Protein AF-A0AAD9QE99-F1 (afdb_monomer_lite)

Structure (mmCIF, N/CA/C/O backbone):
data_AF-A0AAD9QE99-F1
#
_entry.id   AF-A0AAD9QE99-F1
#
loop_
_atom_site.group_PDB
_atom_site.id
_atom_site.type_symbol
_atom_site.label_atom_id
_atom_site.label_alt_id
_atom_site.label_comp_id
_atom_site.label_asym_id
_atom_site.label_entity_id
_atom_site.label_seq_id
_atom_site.pdbx_PDB_ins_code
_atom_site.Cartn_x
_atom_site.Cartn_y
_atom_site.Cartn_z
_atom_site.occupancy
_atom_site.B_iso_or_equiv
_atom_site.auth_seq_id
_atom_site.auth_comp_id
_atom_site.auth_asym_id
_atom_site.auth_atom_id
_atom_site.pdbx_PDB_model_num
ATOM 1 N N . MET A 1 1 ? -20.309 -3.697 26.882 1.00 53.88 1 MET A N 1
ATOM 2 C CA . MET A 1 1 ? -19.296 -3.144 25.968 1.00 53.88 1 MET A CA 1
ATOM 3 C C . MET A 1 1 ? -18.985 -4.264 25.013 1.00 53.88 1 MET A C 1
ATOM 5 O O . MET A 1 1 ? -18.470 -5.292 25.445 1.00 53.88 1 MET A O 1
ATOM 9 N N . ASP A 1 2 ? -19.493 -4.133 23.798 1.00 68.88 2 ASP A N 1
ATOM 10 C CA . ASP A 1 2 ? -19.659 -5.257 22.890 1.00 68.88 2 ASP A CA 1
ATOM 11 C C . ASP A 1 2 ? -18.307 -5.650 22.284 1.00 68.88 2 ASP A C 1
ATOM 13 O O . ASP A 1 2 ? -17.465 -4.807 21.959 1.00 68.88 2 ASP A O 1
ATOM 17 N N . GLU A 1 3 ? -18.050 -6.954 22.175 1.00 72.75 3 GLU A N 1
ATOM 18 C CA . GLU A 1 3 ? -16.754 -7.465 21.710 1.00 72.75 3 GLU A CA 1
ATOM 19 C C . GLU A 1 3 ? -16.390 -6.963 20.306 1.00 72.75 3 GLU A C 1
ATOM 21 O O . GLU A 1 3 ? -15.213 -6.854 19.972 1.00 72.75 3 GLU A O 1
ATOM 26 N N . GLU A 1 4 ? -17.391 -6.669 19.478 1.00 71.62 4 GLU A N 1
ATOM 27 C CA . GLU A 1 4 ? -17.217 -6.146 18.125 1.00 71.62 4 GLU A CA 1
ATOM 28 C C . GLU A 1 4 ? -16.688 -4.708 18.117 1.00 71.62 4 GLU A C 1
ATOM 30 O O . GLU A 1 4 ? -15.737 -4.415 17.395 1.00 71.62 4 GLU A O 1
ATOM 35 N N . GLU A 1 5 ? -17.217 -3.849 18.988 1.00 74.38 5 GLU A N 1
ATOM 36 C CA . GLU A 1 5 ? -16.738 -2.477 19.190 1.00 74.38 5 GLU A CA 1
ATOM 37 C C . GLU A 1 5 ? -15.274 -2.486 19.658 1.00 74.38 5 GLU A C 1
ATOM 39 O O . GLU A 1 5 ? -14.415 -1.817 19.090 1.00 74.38 5 GLU A O 1
ATOM 44 N N . THR A 1 6 ? -14.938 -3.415 20.559 1.00 79.88 6 THR A N 1
ATOM 45 C CA . THR A 1 6 ? -13.557 -3.604 21.034 1.00 79.88 6 THR A CA 1
ATOM 46 C C . THR A 1 6 ? -12.604 -4.092 19.925 1.00 79.88 6 THR A C 1
ATOM 48 O O . THR A 1 6 ? -11.400 -3.823 19.966 1.00 79.88 6 THR 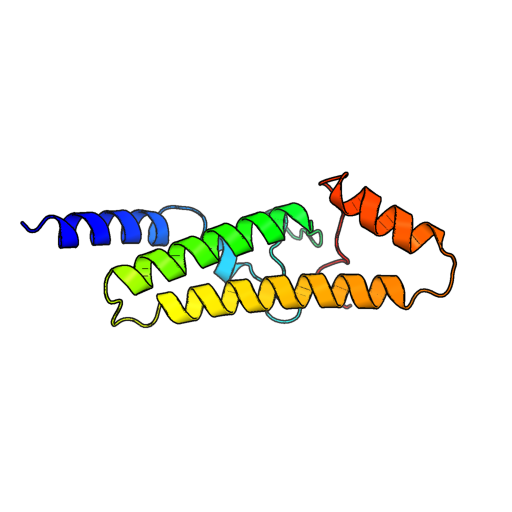A O 1
ATOM 51 N N . ARG A 1 7 ? -13.091 -4.857 18.933 1.00 80.44 7 ARG A N 1
ATOM 52 C CA . ARG A 1 7 ? -12.284 -5.296 17.775 1.00 80.44 7 ARG A CA 1
ATOM 53 C C . ARG A 1 7 ? -12.099 -4.167 16.760 1.00 80.44 7 ARG A C 1
ATOM 55 O O . ARG A 1 7 ? -11.007 -4.066 16.199 1.00 80.44 7 ARG A O 1
ATOM 62 N N . LYS A 1 8 ? -13.122 -3.333 16.552 1.00 78.69 8 LYS A N 1
ATOM 63 C CA . LYS A 1 8 ? -13.049 -2.124 15.718 1.00 78.69 8 LYS A CA 1
ATOM 64 C C . LYS A 1 8 ? -12.030 -1.135 16.277 1.00 78.69 8 LYS A C 1
ATOM 66 O O . LYS A 1 8 ? -11.142 -0.731 15.538 1.00 78.69 8 LYS A O 1
ATOM 71 N N . ASP A 1 9 ? -12.045 -0.885 17.584 1.00 81.06 9 ASP A N 1
ATOM 72 C CA . ASP A 1 9 ? -11.065 -0.010 18.242 1.00 81.06 9 ASP A CA 1
ATOM 73 C C . ASP A 1 9 ? -9.626 -0.504 18.063 1.00 81.06 9 ASP A C 1
ATOM 75 O O . ASP A 1 9 ? -8.715 0.270 17.775 1.00 81.06 9 ASP A O 1
ATOM 79 N N . LYS A 1 10 ? -9.400 -1.820 18.171 1.00 81.00 10 LYS A N 1
ATOM 80 C CA . LYS A 1 10 ? -8.080 -2.414 17.899 1.00 81.00 10 LYS A CA 1
ATOM 81 C C . LYS A 1 10 ? -7.654 -2.207 16.448 1.00 81.00 10 LYS A C 1
ATOM 83 O O . LYS A 1 10 ? -6.479 -1.951 16.199 1.00 81.00 10 LYS A O 1
ATOM 88 N N . LEU A 1 11 ? -8.584 -2.329 15.502 1.00 79.19 11 LEU A N 1
ATOM 89 C CA . LEU A 1 11 ? -8.315 -2.113 14.082 1.00 79.19 11 LEU A CA 1
ATOM 90 C C . LEU A 1 11 ? -7.987 -0.645 13.797 1.00 79.19 11 LEU A C 1
ATOM 92 O O . LEU A 1 11 ? -7.013 -0.369 13.099 1.00 79.19 11 LEU A O 1
ATOM 96 N N . ASP A 1 12 ? -8.722 0.273 14.419 1.00 79.31 12 ASP A N 1
ATOM 97 C CA . ASP A 1 12 ? -8.470 1.709 14.338 1.00 79.31 12 ASP A CA 1
ATOM 98 C C . ASP A 1 12 ? -7.138 2.092 14.983 1.00 79.31 12 ASP A C 1
ATOM 100 O O . ASP A 1 12 ? -6.434 2.939 14.446 1.00 79.31 12 ASP A O 1
ATOM 104 N N . ILE A 1 13 ? -6.695 1.404 16.038 1.00 77.38 13 ILE A N 1
ATOM 105 C CA . ILE A 1 13 ? -5.322 1.545 16.542 1.00 77.38 13 ILE A CA 1
ATOM 106 C C . ILE A 1 13 ? -4.309 1.088 15.480 1.00 77.38 13 ILE A C 1
ATOM 108 O O . ILE A 1 13 ? -3.326 1.784 15.239 1.00 77.38 13 ILE A O 1
ATOM 112 N N . PHE A 1 14 ? -4.520 -0.034 14.785 1.00 73.62 14 PHE A N 1
ATOM 113 C CA . PHE A 1 14 ? -3.604 -0.451 13.708 1.00 73.62 14 PHE A CA 1
ATOM 114 C C . PHE A 1 14 ? -3.592 0.519 12.517 1.00 73.62 14 PHE A C 1
ATOM 116 O O . PHE A 1 14 ? -2.545 0.712 11.892 1.00 73.62 14 PHE A O 1
ATOM 123 N N . TYR A 1 15 ? -4.731 1.144 12.230 1.00 71.94 15 TYR A N 1
ATOM 124 C CA . TYR A 1 15 ? -4.887 2.148 11.184 1.00 71.94 15 TYR A CA 1
ATOM 125 C C . TYR A 1 15 ? -4.237 3.490 11.566 1.00 71.94 15 TYR A C 1
ATOM 127 O O . TYR A 1 15 ? -3.430 4.010 10.798 1.00 71.94 15 TYR A O 1
ATOM 135 N N . CYS A 1 16 ? -4.496 4.000 12.775 1.00 66.50 16 CYS A N 1
ATOM 136 C CA . CYS A 1 16 ? -4.035 5.304 13.268 1.00 66.50 16 CYS A CA 1
ATOM 137 C C . CYS A 1 16 ? -2.602 5.300 13.830 1.00 66.50 16 CYS A C 1
ATOM 139 O O . CYS A 1 16 ? -1.891 6.294 13.700 1.00 66.50 16 CYS A O 1
ATOM 141 N N . GLN A 1 17 ? -2.151 4.219 14.476 1.00 54.28 17 GLN A N 1
ATOM 142 C CA . GLN A 1 17 ? -0.943 4.248 15.316 1.00 54.28 17 GLN A CA 1
ATOM 143 C C . GLN A 1 17 ? 0.356 3.890 14.581 1.00 54.28 17 GLN A C 1
ATOM 145 O O . GLN A 1 17 ? 1.441 4.219 15.055 1.00 54.28 17 GLN A O 1
ATOM 150 N N . GLY A 1 18 ? 0.291 3.175 13.459 1.00 50.72 18 GLY A N 1
ATOM 151 C CA . GLY A 1 18 ? 1.460 2.433 12.986 1.00 50.72 18 GLY A CA 1
ATOM 152 C C . GLY A 1 18 ? 2.120 2.993 11.740 1.00 50.72 18 GLY A C 1
ATOM 153 O O . GLY A 1 18 ? 2.915 3.929 11.771 1.00 50.72 18 GLY A O 1
ATOM 154 N N . ASN A 1 19 ? 1.833 2.327 10.629 1.00 53.56 19 ASN A N 1
ATOM 155 C CA . ASN A 1 19 ? 2.651 2.402 9.427 1.00 53.56 19 ASN A CA 1
ATOM 156 C C . ASN A 1 19 ? 1.806 2.476 8.150 1.00 53.56 19 ASN A C 1
ATOM 158 O O . ASN A 1 19 ? 2.301 2.936 7.135 1.00 53.56 19 ASN A O 1
ATOM 162 N N . LEU A 1 20 ? 0.533 2.073 8.184 1.00 59.09 20 LEU A N 1
ATOM 163 C CA . LEU A 1 20 ? -0.294 1.907 6.985 1.00 59.09 20 LEU A CA 1
ATOM 164 C C . LEU A 1 20 ? -0.881 3.217 6.443 1.00 59.09 20 LEU A C 1
ATOM 166 O O . LEU A 1 20 ? -0.847 3.422 5.234 1.00 59.09 20 LEU A O 1
ATOM 170 N N . LEU A 1 21 ? -1.326 4.129 7.313 1.00 58.56 21 LEU A N 1
ATOM 171 C CA . LEU A 1 21 ? -1.768 5.464 6.888 1.00 58.56 21 LEU A CA 1
ATOM 172 C C . LEU A 1 21 ? -0.608 6.265 6.281 1.00 58.56 21 LEU A C 1
ATOM 174 O O . LEU A 1 21 ? -0.722 6.803 5.187 1.00 58.56 21 LEU A O 1
ATOM 178 N N . LYS A 1 22 ? 0.555 6.226 6.944 1.00 58.12 22 LYS A N 1
ATOM 179 C CA . LYS A 1 22 ? 1.800 6.839 6.458 1.00 58.12 22 LYS A CA 1
ATOM 180 C C . LYS A 1 22 ? 2.247 6.231 5.128 1.00 58.12 22 LYS A C 1
ATOM 182 O O . LYS A 1 22 ? 2.658 6.952 4.233 1.00 58.12 22 LYS A O 1
ATOM 187 N N . VAL A 1 23 ? 2.137 4.911 4.967 1.00 63.44 23 VAL A N 1
ATOM 188 C CA . VAL A 1 23 ? 2.427 4.225 3.697 1.00 63.44 23 VAL A CA 1
ATOM 189 C C . VAL A 1 23 ? 1.565 4.788 2.561 1.00 63.44 23 VAL A C 1
ATOM 191 O O . VAL A 1 23 ? 2.097 5.034 1.485 1.00 63.44 23 VAL A O 1
ATOM 194 N N . ILE A 1 24 ? 0.281 5.077 2.793 1.00 66.00 24 ILE A N 1
ATOM 195 C CA . ILE A 1 24 ? -0.596 5.693 1.781 1.00 66.00 24 ILE A CA 1
ATOM 196 C C . ILE A 1 24 ? -0.239 7.167 1.546 1.00 66.00 24 ILE A C 1
ATOM 198 O O . ILE A 1 24 ? -0.181 7.587 0.394 1.00 66.00 24 ILE A O 1
ATOM 202 N N . GLU A 1 25 ? 0.051 7.942 2.596 1.00 70.06 25 GLU A N 1
ATOM 203 C CA . GLU A 1 25 ? 0.470 9.350 2.469 1.00 70.06 25 GLU A CA 1
ATOM 204 C C . GLU A 1 25 ? 1.762 9.513 1.657 1.00 70.06 25 GLU A C 1
ATOM 206 O O . GLU A 1 25 ? 1.894 10.456 0.879 1.00 70.06 25 GLU A O 1
ATOM 211 N N . TYR A 1 26 ? 2.705 8.581 1.807 1.00 70.56 26 TYR A N 1
ATOM 212 C CA . TYR A 1 26 ? 3.959 8.569 1.053 1.00 70.56 26 TYR A CA 1
ATOM 213 C C . TYR A 1 26 ? 3.859 7.822 -0.286 1.00 70.56 26 TYR A C 1
ATOM 215 O O . TYR A 1 26 ? 4.854 7.747 -1.010 1.00 70.56 26 TYR A O 1
ATOM 223 N N . GLN A 1 27 ? 2.693 7.266 -0.644 1.00 75.81 27 GLN A N 1
ATOM 224 C CA . GLN A 1 27 ? 2.502 6.606 -1.934 1.00 75.81 27 GLN A CA 1
ATOM 225 C C . GLN A 1 27 ? 2.617 7.630 -3.066 1.00 75.81 27 GLN A C 1
ATOM 227 O O . GLN A 1 27 ? 1.926 8.648 -3.080 1.00 75.81 27 GLN A O 1
ATOM 232 N N . SER A 1 28 ? 3.455 7.343 -4.063 1.00 73.62 28 SER A N 1
ATOM 233 C CA . SER A 1 28 ? 3.569 8.214 -5.233 1.00 73.62 28 SER A CA 1
ATOM 234 C C . SER A 1 28 ? 2.238 8.282 -5.988 1.00 73.62 28 SER A C 1
ATOM 236 O O . SER A 1 28 ? 1.712 7.259 -6.428 1.00 73.62 28 SER A O 1
ATOM 238 N N . GLY A 1 29 ? 1.702 9.491 -6.178 1.00 67.81 29 GLY A N 1
ATOM 239 C CA . GLY A 1 29 ? 0.435 9.701 -6.884 1.00 67.81 29 GLY A CA 1
ATOM 240 C C . GLY A 1 29 ? 0.484 9.353 -8.376 1.00 67.81 29 GLY A C 1
ATOM 241 O O . GLY A 1 29 ? -0.554 9.046 -8.959 1.00 67.81 29 GLY A O 1
ATOM 242 N N . SER A 1 30 ? 1.671 9.371 -8.990 1.00 69.81 30 SER A N 1
ATOM 243 C CA . SER A 1 30 ? 1.868 9.089 -10.417 1.00 69.81 30 SER A CA 1
ATOM 244 C C . SER A 1 30 ? 2.124 7.607 -10.704 1.00 69.81 30 SER A C 1
ATOM 246 O O . SER A 1 30 ? 1.536 7.060 -11.633 1.00 69.81 30 SER A O 1
ATOM 248 N N . ILE A 1 31 ? 2.970 6.944 -9.906 1.00 72.88 31 ILE A N 1
ATOM 249 C CA . ILE A 1 31 ? 3.398 5.552 -10.160 1.00 72.88 31 ILE A CA 1
ATOM 250 C C . ILE A 1 31 ? 2.699 4.563 -9.208 1.00 72.88 31 ILE A C 1
ATOM 252 O O . ILE A 1 31 ? 2.587 3.380 -9.511 1.00 72.88 31 ILE A O 1
ATOM 256 N N . GLY A 1 32 ? 2.186 5.020 -8.063 1.00 78.31 32 GLY A N 1
ATOM 257 C CA . GLY A 1 32 ? 1.525 4.169 -7.066 1.00 78.31 32 GLY A CA 1
ATOM 258 C C . GLY A 1 32 ? 2.484 3.367 -6.182 1.00 78.31 32 GLY A C 1
ATOM 259 O O . GLY A 1 32 ? 2.034 2.526 -5.411 1.00 78.31 32 GLY A O 1
ATOM 260 N N . LEU A 1 33 ? 3.794 3.599 -6.273 1.00 82.81 33 LEU A N 1
ATOM 261 C CA . LEU A 1 33 ? 4.801 2.889 -5.482 1.00 82.81 33 LEU A CA 1
ATOM 262 C C . LEU A 1 33 ? 5.073 3.581 -4.142 1.00 82.81 33 LEU A C 1
ATOM 264 O O . LEU A 1 33 ? 4.949 4.800 -4.014 1.00 82.81 33 LEU A O 1
ATOM 268 N N . PHE A 1 34 ? 5.487 2.784 -3.166 1.00 80.88 34 PHE A N 1
ATOM 269 C CA . PHE A 1 34 ? 5.912 3.200 -1.840 1.00 80.88 34 PHE A CA 1
ATOM 270 C C . PHE A 1 34 ? 7.435 3.407 -1.806 1.00 80.88 34 PHE A C 1
ATOM 272 O O . PHE A 1 34 ? 8.179 2.589 -2.364 1.00 80.88 34 PHE A O 1
ATOM 279 N N . PRO A 1 35 ? 7.929 4.484 -1.177 1.00 75.25 35 PRO A N 1
ATOM 280 C CA . PRO A 1 35 ? 9.359 4.714 -1.021 1.00 75.25 35 PRO A CA 1
ATOM 281 C C . PRO A 1 35 ? 9.960 3.744 -0.001 1.00 75.25 35 PRO A C 1
ATOM 283 O O . PRO A 1 35 ? 9.304 3.347 0.961 1.00 75.25 35 PRO A O 1
ATOM 286 N N . LEU A 1 36 ? 11.236 3.399 -0.182 1.00 71.31 36 LEU A N 1
ATOM 287 C CA . LEU A 1 36 ? 11.962 2.519 0.741 1.00 71.31 36 LEU A CA 1
ATOM 288 C C . LEU A 1 36 ? 12.154 3.144 2.137 1.00 71.31 36 LEU A C 1
ATOM 290 O O . LEU A 1 36 ? 12.228 2.438 3.138 1.00 71.31 36 LEU A O 1
ATOM 294 N N . HIS A 1 37 ? 12.235 4.474 2.210 1.00 69.56 37 HIS A N 1
ATOM 295 C CA . HIS A 1 37 ? 12.422 5.212 3.456 1.00 69.56 37 HIS A CA 1
ATOM 296 C C . HIS A 1 37 ? 11.442 6.384 3.523 1.00 69.56 37 HIS A C 1
ATOM 298 O O . HIS A 1 37 ? 11.306 7.135 2.561 1.00 69.56 37 HIS A O 1
ATOM 304 N N . THR A 1 38 ? 10.816 6.580 4.683 1.00 64.69 38 THR A N 1
ATOM 305 C CA . THR A 1 38 ? 9.868 7.681 4.942 1.00 64.69 38 THR A CA 1
ATOM 306 C C . THR A 1 38 ? 10.550 9.006 5.303 1.00 64.69 38 THR A C 1
ATOM 308 O O . THR A 1 38 ? 9.884 10.031 5.402 1.00 64.69 38 THR A O 1
ATOM 311 N N . SER A 1 39 ? 11.872 8.997 5.505 1.00 58.69 39 SER A N 1
ATOM 312 C CA . SER A 1 39 ? 12.669 10.170 5.875 1.00 58.69 39 SER A CA 1
ATOM 313 C C . SER A 1 39 ? 13.825 10.346 4.888 1.00 58.69 39 SER A C 1
ATOM 315 O O . SER A 1 39 ? 14.784 9.578 4.918 1.00 58.69 39 SER A O 1
ATOM 317 N N . GLY A 1 40 ? 13.732 11.357 4.020 1.00 56.00 40 GLY A N 1
ATOM 318 C CA . GLY A 1 40 ? 14.767 11.723 3.041 1.00 56.00 40 GLY A CA 1
ATOM 319 C C . GLY A 1 40 ? 14.252 11.813 1.599 1.00 56.00 40 GLY A C 1
ATOM 320 O O . GLY A 1 40 ? 13.197 11.276 1.273 1.00 56.00 40 GLY A O 1
ATOM 321 N N . LYS A 1 41 ? 15.008 12.492 0.721 1.00 55.34 41 LYS A N 1
ATOM 322 C CA . LYS A 1 41 ? 14.808 12.463 -0.743 1.00 55.34 41 LYS A CA 1
ATOM 323 C C . LYS A 1 41 ? 15.277 11.109 -1.289 1.00 55.34 41 LYS A C 1
ATOM 325 O O . LYS A 1 41 ? 16.298 11.026 -1.962 1.00 55.34 41 LYS A O 1
ATOM 330 N N . ASN A 1 42 ? 14.577 10.037 -0.942 1.00 56.62 42 ASN A N 1
ATOM 331 C CA . ASN A 1 42 ? 14.942 8.709 -1.410 1.00 56.62 42 ASN A CA 1
ATOM 332 C C . ASN A 1 42 ? 14.073 8.362 -2.618 1.00 56.62 42 ASN A C 1
ATOM 334 O O . ASN A 1 42 ? 12.880 8.108 -2.498 1.00 56.62 42 ASN A O 1
ATOM 338 N N . GLU A 1 43 ? 14.702 8.373 -3.791 1.00 62.41 43 GLU A N 1
ATOM 339 C CA . GLU A 1 43 ? 14.082 8.058 -5.085 1.00 62.41 43 GLU A CA 1
ATOM 340 C C . GLU A 1 43 ? 13.931 6.545 -5.303 1.00 62.41 43 GLU A C 1
ATOM 342 O O . GLU A 1 43 ? 13.441 6.113 -6.342 1.00 62.41 43 GLU A O 1
ATOM 347 N N . GLU A 1 44 ? 14.365 5.724 -4.344 1.00 70.25 44 GLU A N 1
ATOM 348 C CA . GLU A 1 44 ? 14.425 4.273 -4.479 1.00 70.25 44 GLU A CA 1
ATOM 349 C C . GLU A 1 44 ? 13.190 3.582 -3.902 1.00 70.25 44 GLU A C 1
ATOM 351 O O . GLU A 1 44 ? 12.710 3.890 -2.807 1.00 70.25 44 GLU A O 1
ATOM 356 N N . SER A 1 45 ? 12.712 2.586 -4.639 1.00 75.12 45 SER A N 1
ATOM 357 C CA . SER A 1 45 ? 11.586 1.743 -4.264 1.00 75.12 45 SER A CA 1
ATOM 358 C C . SER A 1 45 ? 11.927 0.290 -4.596 1.00 75.12 45 SER A C 1
ATOM 360 O O . SER A 1 45 ? 12.618 0.037 -5.581 1.00 75.12 45 SER A O 1
ATOM 362 N N . HIS A 1 46 ? 11.483 -0.677 -3.792 1.00 80.38 46 HIS A N 1
ATOM 363 C CA . HIS A 1 46 ? 11.742 -2.099 -4.038 1.00 80.38 46 HIS A CA 1
ATOM 364 C C . HIS A 1 46 ? 10.454 -2.872 -4.277 1.00 80.38 46 HIS A C 1
ATOM 366 O O . HIS A 1 46 ? 9.476 -2.690 -3.555 1.00 80.38 46 HIS A O 1
ATOM 372 N N . VAL A 1 47 ? 10.461 -3.786 -5.255 1.00 80.88 47 VAL A N 1
ATOM 373 C CA . VAL A 1 47 ? 9.274 -4.597 -5.592 1.00 80.88 47 VAL A CA 1
ATOM 374 C C . VAL A 1 47 ? 8.743 -5.328 -4.365 1.00 80.88 47 VAL A C 1
ATOM 376 O O . VAL A 1 47 ? 7.554 -5.254 -4.074 1.00 80.88 47 VAL A O 1
ATOM 379 N N . ARG A 1 48 ? 9.622 -5.999 -3.616 1.00 82.88 48 ARG A N 1
ATOM 380 C CA . ARG A 1 48 ? 9.232 -6.793 -2.448 1.00 82.88 48 ARG A CA 1
ATOM 381 C C . ARG A 1 48 ? 8.529 -5.956 -1.387 1.00 82.88 48 ARG A C 1
ATOM 383 O O . ARG A 1 48 ? 7.485 -6.363 -0.888 1.00 82.88 48 ARG A O 1
ATOM 390 N N . ASP A 1 49 ? 9.092 -4.800 -1.060 1.00 82.06 49 ASP A N 1
ATOM 391 C CA . ASP A 1 49 ? 8.560 -3.953 0.006 1.00 82.06 49 ASP A CA 1
ATOM 392 C C . ASP A 1 49 ? 7.186 -3.409 -0.404 1.00 82.06 49 ASP A C 1
ATOM 394 O O . ASP A 1 49 ? 6.243 -3.440 0.381 1.00 82.06 49 ASP A O 1
ATOM 398 N N . ASN A 1 50 ? 7.021 -3.066 -1.684 1.00 85.62 50 ASN A N 1
ATOM 399 C CA . ASN A 1 50 ? 5.728 -2.699 -2.251 1.00 85.62 50 ASN A CA 1
ATOM 400 C C . ASN A 1 50 ? 4.704 -3.837 -2.221 1.00 85.62 50 ASN A C 1
ATOM 402 O O . ASN A 1 50 ? 3.548 -3.599 -1.883 1.00 85.62 50 ASN A O 1
ATOM 406 N N . VAL A 1 51 ? 5.111 -5.069 -2.541 1.00 87.19 51 VAL A N 1
ATOM 407 C CA . VAL A 1 51 ? 4.231 -6.245 -2.475 1.00 87.19 51 VAL A CA 1
ATOM 408 C C . VAL A 1 51 ? 3.797 -6.509 -1.031 1.00 87.19 51 VAL A C 1
ATOM 410 O O . VAL A 1 51 ? 2.609 -6.723 -0.786 1.00 87.19 51 VAL A O 1
ATOM 413 N N . TYR A 1 52 ? 4.710 -6.428 -0.058 1.00 86.12 52 TYR A N 1
ATOM 414 C CA . TYR A 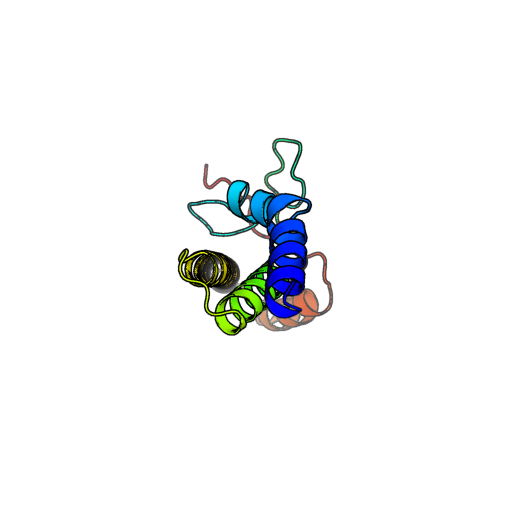1 52 ? 4.361 -6.566 1.359 1.00 86.12 52 TYR A CA 1
ATOM 415 C C . TYR A 1 52 ? 3.428 -5.453 1.841 1.00 86.12 52 TYR A C 1
ATOM 417 O O . TYR A 1 52 ? 2.428 -5.746 2.500 1.00 86.12 52 TYR A O 1
ATOM 425 N N . CYS A 1 53 ? 3.688 -4.201 1.458 1.00 84.06 53 CYS A N 1
ATOM 426 C CA . CYS A 1 53 ? 2.798 -3.081 1.750 1.00 84.06 53 CYS A CA 1
ATOM 427 C C . CYS A 1 53 ? 1.412 -3.286 1.122 1.00 84.06 53 CYS A C 1
ATOM 429 O O . CYS A 1 53 ? 0.410 -3.176 1.824 1.00 84.06 53 CYS A O 1
ATOM 431 N N . ALA A 1 54 ? 1.330 -3.656 -0.159 1.00 87.75 54 ALA A N 1
ATOM 432 C CA . ALA A 1 54 ? 0.062 -3.890 -0.848 1.00 87.75 54 ALA A CA 1
ATOM 433 C C . ALA A 1 54 ? -0.748 -5.028 -0.204 1.00 87.75 54 ALA A C 1
ATOM 435 O O . ALA A 1 54 ? -1.959 -4.890 -0.023 1.00 87.75 54 ALA A O 1
ATOM 436 N N . MET A 1 55 ? -0.095 -6.126 0.195 1.00 87.88 55 MET A N 1
ATOM 437 C CA . MET A 1 55 ? -0.756 -7.230 0.901 1.00 87.88 55 MET A CA 1
ATOM 438 C C . MET A 1 55 ? -1.272 -6.807 2.279 1.00 87.88 55 MET A C 1
ATOM 440 O O . MET A 1 55 ? -2.411 -7.126 2.622 1.00 87.88 55 MET A O 1
ATOM 444 N N . ALA A 1 56 ? -0.477 -6.060 3.050 1.00 86.12 56 ALA A N 1
ATOM 445 C CA . ALA A 1 56 ? -0.885 -5.559 4.360 1.00 86.12 56 ALA A CA 1
ATOM 446 C C . ALA A 1 56 ? -2.082 -4.595 4.256 1.00 86.12 56 ALA A C 1
ATOM 448 O O . ALA A 1 56 ? -3.065 -4.747 4.983 1.00 86.12 56 ALA A O 1
ATOM 449 N N . VAL A 1 57 ? -2.037 -3.656 3.302 1.00 86.44 57 VAL A N 1
ATOM 450 C CA . VAL A 1 57 ? -3.130 -2.711 3.013 1.00 86.44 57 VAL A CA 1
ATOM 451 C C . VAL A 1 57 ? -4.404 -3.462 2.609 1.00 86.44 57 VAL A C 1
ATOM 453 O O . VAL A 1 57 ? -5.495 -3.161 3.096 1.00 86.44 57 VAL A O 1
ATOM 456 N N . TRP A 1 58 ? -4.282 -4.468 1.739 1.00 88.56 58 TRP A N 1
ATOM 457 C CA . TRP A 1 58 ? -5.421 -5.258 1.273 1.00 88.56 58 TRP A CA 1
ATOM 458 C C . TRP A 1 58 ? -6.068 -6.074 2.395 1.00 88.56 58 TRP A C 1
ATOM 460 O O . TRP A 1 58 ? -7.295 -6.086 2.521 1.00 88.56 58 TRP A O 1
ATOM 470 N N . ALA A 1 59 ? -5.256 -6.733 3.227 1.00 88.44 59 ALA A N 1
ATOM 471 C CA . ALA A 1 59 ? -5.735 -7.491 4.378 1.00 88.44 59 ALA A CA 1
ATOM 472 C C . ALA A 1 59 ? -6.493 -6.588 5.362 1.00 88.44 59 ALA A C 1
ATOM 474 O O . ALA A 1 59 ? -7.575 -6.954 5.824 1.00 88.44 59 ALA A O 1
ATOM 475 N N . LEU A 1 60 ? -5.986 -5.375 5.606 1.00 84.25 60 LEU A N 1
ATOM 476 C CA . LEU A 1 60 ? -6.657 -4.385 6.445 1.00 84.25 60 LEU A CA 1
ATOM 477 C C . LEU A 1 60 ? -7.995 -3.932 5.837 1.00 84.25 60 LEU A C 1
ATOM 479 O O . LEU A 1 60 ? -9.015 -3.928 6.522 1.00 84.25 60 LEU A O 1
ATOM 483 N N . GLY A 1 61 ? -8.037 -3.646 4.532 1.00 85.12 61 GLY A N 1
ATOM 484 C CA . GLY A 1 61 ? -9.284 -3.303 3.836 1.00 85.12 61 GLY A CA 1
ATOM 485 C C . GLY A 1 61 ? -10.307 -4.450 3.799 1.00 85.12 61 GLY A C 1
ATOM 486 O O . GLY A 1 61 ? -11.514 -4.215 3.674 1.00 85.12 61 GLY A O 1
ATOM 487 N N . LEU A 1 62 ? -9.859 -5.705 3.895 1.00 87.25 62 LEU A N 1
ATOM 488 C CA . LEU A 1 62 ? -10.740 -6.862 4.050 1.00 87.25 62 LEU A CA 1
ATOM 489 C C . LEU A 1 62 ? -11.294 -6.962 5.478 1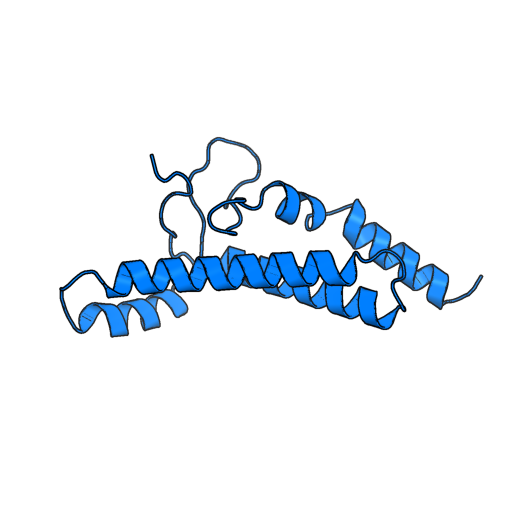.00 87.25 62 LEU A C 1
ATOM 491 O O . LEU A 1 62 ? -12.486 -7.225 5.627 1.00 87.25 62 LEU A O 1
ATOM 495 N N . ALA A 1 63 ? -10.464 -6.700 6.491 1.00 85.69 63 ALA A N 1
ATOM 496 C CA . ALA A 1 63 ? -10.875 -6.661 7.893 1.00 85.69 63 ALA A CA 1
ATOM 497 C C . ALA A 1 63 ? -11.912 -5.555 8.153 1.00 85.69 63 ALA A C 1
ATOM 499 O O . ALA A 1 63 ? -12.952 -5.834 8.742 1.00 85.69 63 ALA A O 1
ATOM 500 N N . TYR A 1 64 ? -11.700 -4.346 7.618 1.00 83.12 64 TYR A N 1
ATOM 501 C CA . TYR A 1 64 ? -12.688 -3.261 7.697 1.00 83.12 64 TYR A CA 1
ATOM 502 C C . TYR A 1 64 ? -13.998 -3.614 6.989 1.00 83.12 64 TYR A C 1
ATOM 504 O O . TYR A 1 64 ? -15.074 -3.387 7.530 1.00 83.12 64 TYR A O 1
ATOM 512 N N . ARG A 1 65 ? -13.938 -4.266 5.818 1.00 83.69 65 ARG A N 1
ATOM 513 C CA . ARG A 1 65 ? -15.160 -4.734 5.142 1.00 83.69 65 ARG A CA 1
ATOM 514 C C . ARG A 1 65 ? -15.929 -5.766 5.970 1.00 83.69 65 ARG A C 1
ATOM 516 O O . ARG A 1 65 ? -17.148 -5.796 5.902 1.00 83.69 65 ARG A O 1
ATOM 523 N N . HIS A 1 66 ? -15.235 -6.637 6.699 1.00 83.25 66 HIS A N 1
ATOM 524 C CA . HIS A 1 66 ? -15.888 -7.636 7.547 1.00 83.25 66 HIS A CA 1
ATOM 525 C C . HIS A 1 66 ? -16.606 -7.007 8.750 1.00 83.25 66 HIS A C 1
ATOM 527 O O . HIS A 1 66 ? -17.596 -7.552 9.215 1.00 83.25 66 HIS A O 1
ATOM 533 N N . MET A 1 67 ? -16.124 -5.852 9.208 1.00 80.25 67 MET A N 1
ATOM 534 C CA . MET A 1 67 ? -16.672 -5.071 10.321 1.00 80.25 67 MET A CA 1
ATOM 535 C C . MET A 1 67 ? -17.823 -4.130 9.899 1.00 80.25 67 MET A C 1
ATOM 537 O O . MET A 1 67 ? -18.233 -3.288 10.695 1.00 80.25 67 MET A O 1
ATOM 541 N N . ASP A 1 68 ? -18.316 -4.248 8.662 1.00 74.06 68 ASP A N 1
ATOM 542 C CA . ASP A 1 68 ? -19.338 -3.378 8.059 1.00 74.06 68 ASP A CA 1
ATOM 543 C C . ASP A 1 68 ? -18.964 -1.883 8.134 1.00 74.06 68 ASP A C 1
ATOM 545 O O . ASP A 1 68 ? -19.639 -1.051 8.737 1.00 74.06 68 ASP A O 1
ATOM 549 N N . ASP A 1 69 ? -17.795 -1.564 7.569 1.00 68.75 69 ASP A N 1
ATOM 550 C CA . ASP A 1 69 ? -17.252 -0.207 7.506 1.00 68.75 69 ASP A CA 1
ATOM 551 C C . ASP A 1 69 ? -18.156 0.745 6.702 1.00 68.75 69 ASP A C 1
ATOM 553 O O . ASP A 1 69 ? -18.221 0.682 5.471 1.00 68.75 69 ASP A O 1
ATOM 557 N N . SER A 1 70 ? -18.821 1.661 7.407 1.00 68.88 70 SER A N 1
ATOM 558 C CA . SER A 1 70 ? -19.641 2.731 6.832 1.00 68.88 70 SER A CA 1
ATOM 559 C C . SER A 1 70 ? -18.827 3.934 6.342 1.00 68.88 70 SER A C 1
ATOM 561 O O . SER A 1 70 ? -19.376 4.789 5.651 1.00 68.88 70 SER A O 1
ATOM 563 N N . ASP A 1 71 ? -17.540 4.018 6.693 1.00 71.31 71 ASP A N 1
ATOM 564 C CA . ASP A 1 71 ? -16.703 5.212 6.505 1.00 71.31 71 ASP A CA 1
ATOM 565 C C . ASP A 1 71 ? -15.901 5.177 5.187 1.00 71.31 71 ASP A C 1
ATOM 567 O O . ASP A 1 71 ? -15.145 6.089 4.871 1.00 71.31 71 ASP A O 1
ATOM 571 N N . GLY A 1 72 ? -16.047 4.114 4.385 1.00 79.56 72 GLY A N 1
ATOM 572 C CA . GLY A 1 72 ? -15.410 3.990 3.067 1.00 79.56 72 GLY A CA 1
ATOM 573 C C . GLY A 1 72 ? -13.905 3.684 3.094 1.00 79.56 72 GLY A C 1
ATOM 574 O O . GLY A 1 72 ? -13.312 3.442 2.036 1.00 79.56 72 GLY A O 1
ATOM 575 N N . ARG A 1 73 ? -13.292 3.585 4.278 1.00 78.31 73 ARG A N 1
ATOM 576 C CA . ARG A 1 73 ? -11.861 3.286 4.481 1.00 78.31 73 ARG A CA 1
ATOM 577 C C . ARG A 1 73 ? -11.458 1.974 3.817 1.00 78.31 73 ARG A C 1
ATOM 579 O O . ARG A 1 73 ? -10.407 1.868 3.183 1.00 78.31 73 ARG A O 1
ATOM 586 N N . ALA A 1 74 ? -12.325 0.965 3.881 1.00 83.25 74 ALA A N 1
ATOM 587 C CA . ALA A 1 74 ? -12.120 -0.323 3.232 1.00 83.25 74 ALA A CA 1
ATOM 588 C C . ALA A 1 74 ? -11.940 -0.209 1.709 1.00 83.25 74 ALA A C 1
ATOM 590 O O . ALA A 1 74 ? -11.241 -1.033 1.110 1.00 83.25 74 ALA A O 1
ATOM 591 N N . TYR A 1 75 ? -12.600 0.758 1.067 1.00 85.06 75 TYR A N 1
ATOM 592 C CA . TYR A 1 75 ? -12.473 1.000 -0.368 1.00 85.06 75 TYR A CA 1
ATOM 593 C C . TYR A 1 75 ? -11.168 1.731 -0.690 1.00 85.06 75 TYR A C 1
ATOM 595 O O . TYR A 1 75 ? -10.438 1.293 -1.581 1.00 85.06 75 TYR A O 1
ATOM 603 N N . GLU A 1 76 ? -10.839 2.779 0.065 1.00 83.88 76 GLU A N 1
ATOM 604 C CA . GLU A 1 76 ? -9.601 3.549 -0.103 1.00 83.88 76 GLU A CA 1
ATOM 605 C C . GLU A 1 76 ? -8.359 2.663 0.025 1.00 83.88 76 GLU A C 1
ATOM 607 O O . GLU A 1 76 ? -7.501 2.659 -0.863 1.00 83.88 76 GLU A O 1
ATOM 612 N N . LEU A 1 77 ? -8.321 1.819 1.062 1.00 85.19 77 LEU A N 1
ATOM 613 C CA . LEU A 1 77 ? -7.255 0.842 1.284 1.00 85.19 77 LEU A CA 1
ATOM 614 C C . LEU A 1 77 ? -7.101 -0.098 0.081 1.00 85.19 77 LEU A C 1
ATOM 616 O O . LEU A 1 77 ? -6.017 -0.250 -0.483 1.00 85.19 77 LEU A O 1
ATOM 620 N N . LYS A 1 78 ? -8.199 -0.696 -0.390 1.00 86.56 78 LYS A N 1
ATOM 621 C CA . LYS A 1 78 ? -8.147 -1.604 -1.549 1.00 86.56 78 LYS A CA 1
ATOM 622 C C . LYS A 1 78 ? -7.655 -0.900 -2.808 1.00 86.56 78 LYS A C 1
ATOM 624 O O . LYS A 1 78 ? -6.858 -1.477 -3.545 1.0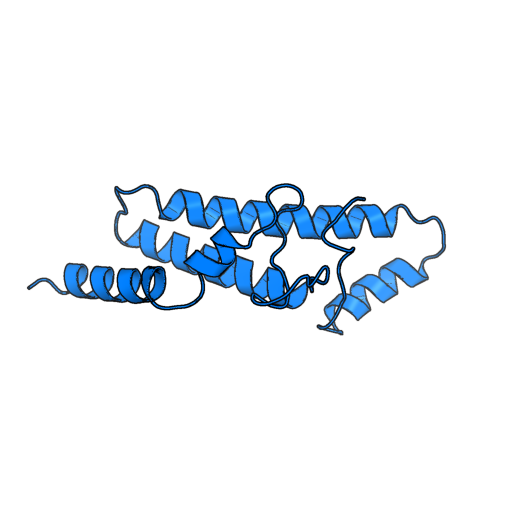0 86.56 78 LYS A O 1
ATOM 629 N N . GLN A 1 79 ? -8.091 0.333 -3.052 1.00 87.38 79 GLN A N 1
ATOM 630 C CA . GLN A 1 79 ? -7.641 1.105 -4.209 1.00 87.38 79 GLN A CA 1
ATOM 631 C C . GLN A 1 79 ? -6.154 1.463 -4.123 1.00 87.38 79 GLN A C 1
ATOM 633 O O . GLN A 1 79 ? -5.460 1.379 -5.136 1.00 87.38 79 GLN A O 1
ATOM 638 N N . ALA A 1 80 ? -5.634 1.791 -2.938 1.00 85.56 80 ALA A N 1
ATOM 639 C CA . ALA A 1 80 ? -4.203 2.026 -2.736 1.00 85.56 80 ALA A CA 1
ATOM 640 C C . ALA A 1 80 ? -3.365 0.776 -3.065 1.00 85.56 80 ALA A C 1
ATOM 642 O O . ALA A 1 80 ? -2.363 0.869 -3.781 1.00 85.56 80 ALA A O 1
ATOM 643 N N . ALA A 1 81 ? -3.817 -0.410 -2.638 1.00 88.81 81 ALA A N 1
ATOM 644 C CA . ALA A 1 81 ? -3.177 -1.680 -2.986 1.00 88.81 81 ALA A CA 1
ATOM 645 C C . ALA A 1 81 ? -3.221 -1.961 -4.503 1.00 88.81 81 ALA A C 1
ATOM 647 O O . ALA A 1 81 ? -2.214 -2.355 -5.094 1.00 88.81 81 ALA A O 1
ATOM 648 N N . VAL A 1 82 ? -4.359 -1.702 -5.159 1.00 89.88 82 VAL A N 1
ATOM 649 C CA . VAL A 1 82 ? -4.505 -1.854 -6.618 1.00 89.88 82 VAL A CA 1
ATOM 650 C C . VAL A 1 82 ? -3.576 -0.901 -7.372 1.00 89.88 82 VAL A C 1
ATOM 652 O O . VAL A 1 82 ? -2.919 -1.326 -8.323 1.00 89.88 82 VAL A O 1
ATOM 655 N N . LYS A 1 83 ? -3.479 0.367 -6.954 1.00 87.44 83 LYS A N 1
ATOM 656 C CA . LYS A 1 83 ? -2.549 1.343 -7.545 1.00 87.44 83 LYS A CA 1
ATOM 657 C C . LYS A 1 83 ? -1.100 0.866 -7.446 1.00 87.44 83 LYS A C 1
ATOM 659 O O . LYS A 1 83 ? -0.391 0.912 -8.446 1.00 87.44 83 LYS A O 1
ATOM 664 N N . CYS A 1 84 ? -0.698 0.334 -6.292 1.00 87.44 84 CYS A N 1
ATOM 665 C CA . CYS A 1 84 ? 0.64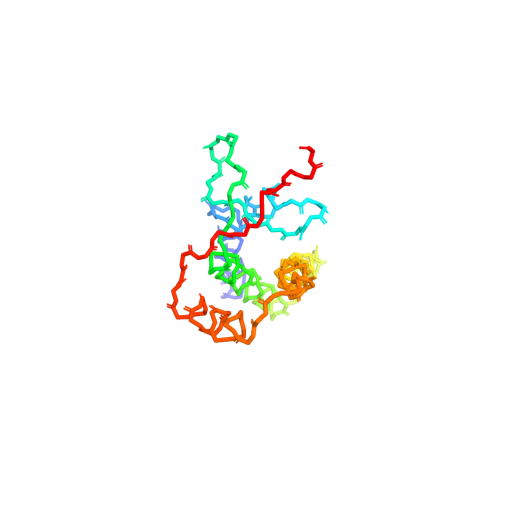4 -0.210 -6.089 1.00 87.44 84 CYS A CA 1
ATOM 666 C C . CYS A 1 84 ? 0.960 -1.365 -7.043 1.00 87.44 84 CYS A C 1
ATOM 668 O O . CYS A 1 84 ? 1.941 -1.308 -7.785 1.00 87.44 84 CYS A O 1
ATOM 670 N N . MET A 1 85 ? 0.089 -2.374 -7.113 1.00 90.50 85 MET A N 1
ATOM 671 C CA . MET A 1 85 ? 0.307 -3.527 -7.994 1.00 90.50 85 MET A CA 1
ATOM 672 C C . MET A 1 85 ? 0.314 -3.140 -9.482 1.00 90.50 85 MET A C 1
ATOM 674 O O . MET A 1 85 ? 1.087 -3.697 -10.263 1.00 90.50 85 MET A O 1
ATOM 678 N N . ARG A 1 86 ? -0.497 -2.148 -9.883 1.00 88.50 86 ARG A N 1
ATOM 679 C CA . ARG A 1 86 ? -0.466 -1.588 -11.247 1.00 88.50 86 ARG A CA 1
ATOM 680 C C . ARG A 1 86 ? 0.853 -0.873 -11.540 1.00 88.50 86 ARG A C 1
ATOM 682 O O . ARG A 1 86 ? 1.389 -1.054 -12.629 1.00 88.50 86 ARG A O 1
ATOM 689 N N . GLY A 1 87 ? 1.388 -0.126 -10.576 1.00 85.75 87 GLY A N 1
ATOM 690 C CA . GLY A 1 87 ? 2.709 0.498 -10.663 1.00 85.75 87 GLY A CA 1
ATOM 691 C C . GLY A 1 87 ? 3.828 -0.517 -10.882 1.00 85.75 87 GLY A C 1
ATOM 692 O O . GLY A 1 87 ? 4.634 -0.365 -11.797 1.00 85.75 87 GLY A O 1
ATOM 693 N N . ILE A 1 88 ? 3.826 -1.609 -10.110 1.00 84.31 88 ILE A N 1
ATOM 694 C CA . ILE A 1 88 ? 4.798 -2.705 -10.260 1.00 84.31 88 ILE A CA 1
ATOM 695 C C . ILE A 1 88 ? 4.720 -3.317 -11.665 1.00 84.31 88 ILE A C 1
ATOM 697 O O . ILE A 1 88 ? 5.747 -3.492 -12.322 1.00 84.31 88 ILE A O 1
ATOM 701 N N . LEU A 1 89 ? 3.509 -3.613 -12.150 1.00 84.50 89 LEU A N 1
ATOM 702 C CA . LEU A 1 89 ? 3.315 -4.162 -13.492 1.00 84.50 89 LEU A CA 1
ATOM 703 C C . LEU A 1 89 ? 3.830 -3.204 -14.573 1.00 84.50 89 LEU A C 1
ATOM 705 O O . LEU A 1 89 ? 4.530 -3.634 -15.486 1.00 84.50 89 LEU A O 1
ATOM 709 N N . PHE A 1 90 ? 3.542 -1.908 -14.445 1.00 83.44 90 PHE A N 1
ATOM 710 C CA . PHE A 1 90 ? 4.044 -0.888 -15.363 1.00 83.44 90 PHE A CA 1
ATOM 711 C C . PHE A 1 90 ? 5.580 -0.849 -15.392 1.00 83.44 90 PHE A C 1
ATOM 713 O O . PHE A 1 90 ? 6.181 -0.812 -16.467 1.00 83.44 90 PHE A O 1
ATOM 720 N N . CYS A 1 91 ? 6.234 -0.947 -14.231 1.00 78.62 91 CYS A N 1
ATOM 721 C CA . CYS A 1 91 ? 7.691 -1.045 -14.152 1.00 78.62 91 CYS A CA 1
ATOM 722 C C . CYS A 1 91 ? 8.240 -2.308 -14.830 1.00 78.62 91 CYS A C 1
ATOM 724 O O . CYS A 1 91 ? 9.309 -2.245 -15.438 1.00 78.62 91 CYS A O 1
ATOM 726 N N . TYR A 1 92 ? 7.544 -3.444 -14.743 1.00 78.31 92 TYR A N 1
ATOM 727 C CA . TYR A 1 92 ? 7.948 -4.662 -15.448 1.00 78.31 92 TYR A CA 1
ATOM 728 C C . TYR A 1 92 ? 7.760 -4.553 -16.961 1.00 78.31 92 TYR A C 1
ATOM 730 O O . TYR A 1 92 ? 8.656 -4.944 -17.705 1.00 78.31 92 TYR A O 1
ATOM 738 N N . MET A 1 93 ? 6.658 -3.964 -17.426 1.00 81.31 93 MET A N 1
ATOM 739 C CA . MET A 1 93 ? 6.422 -3.740 -18.857 1.00 81.31 93 MET A CA 1
ATOM 740 C C . MET A 1 93 ? 7.512 -2.851 -19.474 1.00 81.31 93 MET A C 1
ATOM 742 O O . MET A 1 93 ? 8.103 -3.222 -20.483 1.00 81.31 93 MET A O 1
ATOM 746 N N . ARG A 1 94 ? 7.893 -1.749 -18.807 1.00 74.50 94 ARG A N 1
ATOM 747 C CA . ARG A 1 94 ? 9.001 -0.880 -19.263 1.00 74.50 94 ARG A CA 1
ATOM 748 C C . ARG A 1 94 ? 10.365 -1.576 -19.277 1.00 74.50 94 ARG A C 1
ATOM 750 O O . ARG A 1 94 ? 11.256 -1.165 -20.017 1.00 74.50 94 ARG A O 1
ATOM 757 N N . GLN A 1 95 ? 10.568 -2.580 -18.425 1.00 69.25 95 GLN A N 1
ATOM 758 C CA . GLN A 1 95 ? 11.782 -3.399 -18.454 1.00 69.25 95 GLN A CA 1
ATOM 759 C C . GLN A 1 95 ? 11.754 -4.409 -19.604 1.00 69.25 95 GLN A C 1
ATOM 761 O O . GLN A 1 95 ? 12.800 -4.653 -20.198 1.00 69.25 95 GLN A O 1
ATOM 766 N N . ALA A 1 96 ? 10.579 -4.943 -19.944 1.00 67.50 96 ALA A N 1
ATOM 767 C CA . ALA A 1 96 ? 10.391 -5.882 -21.048 1.00 67.50 96 ALA A CA 1
ATOM 768 C C . ALA A 1 96 ? 10.550 -5.231 -22.435 1.00 67.50 96 ALA A C 1
ATOM 770 O O . ALA A 1 96 ? 11.032 -5.884 -23.355 1.00 67.50 96 ALA A O 1
ATOM 771 N N . ASP A 1 97 ? 10.222 -3.943 -22.574 1.00 63.34 97 ASP A N 1
ATOM 772 C CA . ASP A 1 97 ? 10.380 -3.188 -23.828 1.00 63.34 97 ASP A CA 1
ATOM 773 C C . ASP A 1 97 ? 11.850 -2.862 -24.180 1.00 63.34 97 ASP A C 1
ATOM 775 O O . ASP A 1 97 ? 12.129 -2.293 -25.238 1.00 63.34 97 ASP A O 1
ATOM 779 N N . LYS A 1 98 ? 12.822 -3.210 -23.319 1.00 61.78 98 LYS A N 1
ATOM 780 C CA . LYS A 1 98 ? 14.255 -3.058 -23.619 1.00 61.78 98 LYS A CA 1
ATOM 781 C C . LYS A 1 98 ? 14.719 -4.226 -24.509 1.00 61.78 98 LYS A C 1
ATOM 783 O O . LYS A 1 98 ? 14.716 -5.366 -24.053 1.00 61.78 98 LYS A O 1
ATOM 788 N N . PRO A 1 99 ? 15.149 -3.973 -25.761 1.00 55.09 99 PRO A N 1
ATOM 789 C CA . PRO A 1 99 ? 15.163 -4.985 -26.821 1.00 55.09 99 PRO A CA 1
ATOM 790 C C . PRO A 1 99 ? 16.360 -5.956 -26.818 1.00 55.09 99 PRO A C 1
ATOM 792 O O . PRO A 1 99 ? 16.798 -6.343 -27.893 1.00 55.09 99 PRO A O 1
ATOM 795 N N . ASN A 1 100 ? 16.881 -6.397 -25.667 1.00 51.03 100 ASN A N 1
ATOM 796 C CA . ASN A 1 100 ? 17.968 -7.389 -25.645 1.00 51.03 100 ASN A CA 1
ATOM 797 C C . ASN A 1 100 ? 17.706 -8.558 -24.692 1.00 51.03 100 ASN A C 1
ATOM 799 O O . ASN A 1 100 ? 17.947 -8.453 -23.501 1.00 51.03 100 ASN A O 1
ATOM 803 N N . ASP A 1 101 ? 17.383 -9.699 -25.297 1.00 50.91 101 ASP A N 1
ATOM 804 C CA . ASP A 1 101 ? 17.698 -11.060 -24.864 1.00 50.91 101 ASP A CA 1
ATOM 805 C C . ASP A 1 101 ? 16.835 -11.733 -23.794 1.00 50.91 101 ASP A C 1
ATOM 807 O O . ASP A 1 101 ? 16.602 -11.248 -22.691 1.00 50.91 101 ASP A O 1
ATOM 811 N N . LEU A 1 102 ? 16.514 -12.991 -24.104 1.00 48.81 102 LEU A N 1
ATOM 812 C CA . LEU A 1 102 ? 15.982 -14.057 -23.250 1.00 48.81 102 LEU A CA 1
ATOM 813 C C . LEU A 1 102 ? 16.581 -14.108 -21.828 1.00 48.81 102 LEU A C 1
ATOM 815 O O . LEU A 1 102 ? 15.940 -14.640 -20.926 1.00 48.81 102 LEU A O 1
ATOM 819 N N . LYS A 1 103 ? 17.758 -13.509 -21.592 1.00 52.50 103 LYS A N 1
ATOM 820 C CA . LYS A 1 103 ? 18.311 -13.238 -20.257 1.00 52.50 103 LYS A CA 1
ATOM 821 C C . LYS A 1 103 ? 17.335 -12.489 -19.346 1.00 52.50 103 LYS A C 1
ATOM 823 O O . LYS A 1 103 ? 17.206 -12.896 -18.202 1.00 52.50 103 LYS A O 1
ATOM 828 N N . TYR A 1 104 ? 16.581 -11.504 -19.840 1.00 53.81 104 TYR A N 1
ATOM 829 C CA . TYR A 1 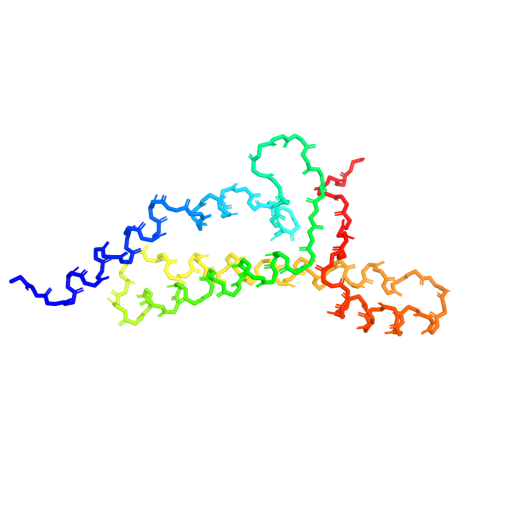104 ? 15.644 -10.726 -19.016 1.00 53.81 104 TYR A CA 1
ATOM 830 C C . TYR A 1 104 ? 14.481 -11.548 -18.462 1.00 53.81 104 TYR A C 1
ATOM 832 O O . TYR A 1 104 ? 14.065 -11.312 -17.338 1.00 53.81 104 TYR A O 1
ATOM 840 N N . VAL A 1 105 ? 13.966 -12.541 -19.190 1.00 51.72 105 VAL A N 1
ATOM 841 C CA . VAL A 1 105 ? 12.868 -13.390 -18.684 1.00 51.72 105 VAL A CA 1
ATOM 842 C C . VAL A 1 105 ? 13.354 -14.283 -17.533 1.00 51.72 105 VAL A C 1
ATOM 844 O O . VAL A 1 105 ? 12.674 -14.426 -16.512 1.00 51.72 105 VAL A O 1
ATOM 847 N N . TYR A 1 106 ? 14.570 -14.825 -17.654 1.00 54.66 106 TYR A N 1
ATOM 848 C CA . TYR A 1 106 ? 15.230 -15.564 -16.573 1.00 54.66 106 TYR A CA 1
ATOM 849 C C . TYR A 1 106 ? 15.658 -14.648 -15.417 1.00 54.66 106 TYR A C 1
ATOM 851 O O . TYR A 1 106 ? 15.614 -15.057 -14.260 1.00 54.66 106 TYR A O 1
ATOM 859 N N . GLU A 1 107 ? 16.031 -13.403 -15.704 1.00 53.59 107 GLU A N 1
ATOM 860 C CA . GLU A 1 107 ? 16.475 -12.418 -14.718 1.00 53.59 107 GLU A CA 1
ATOM 861 C C . GLU A 1 107 ? 15.304 -11.778 -13.963 1.00 53.59 107 GLU A C 1
ATOM 863 O O . GLU A 1 107 ? 15.444 -11.556 -12.770 1.00 53.59 107 GLU A O 1
ATOM 868 N N . ILE A 1 108 ? 14.123 -11.618 -14.580 1.00 55.31 108 ILE A N 1
ATOM 869 C CA . ILE A 1 108 ? 12.845 -11.291 -13.913 1.00 55.31 108 ILE A CA 1
ATOM 870 C C . ILE A 1 108 ? 12.437 -12.422 -12.958 1.00 55.31 108 ILE A C 1
ATOM 872 O O . ILE A 1 108 ? 12.044 -12.157 -11.821 1.00 55.31 108 ILE A O 1
ATOM 876 N N . SER A 1 109 ? 12.578 -13.683 -13.388 1.00 54.41 109 SER A N 1
ATOM 877 C CA . SER A 1 109 ? 12.321 -14.848 -12.524 1.00 54.41 109 SER A CA 1
ATOM 878 C C . SER A 1 109 ? 13.314 -14.915 -11.354 1.00 54.41 109 SER A C 1
ATOM 880 O O . SER A 1 109 ? 12.911 -15.130 -10.215 1.00 54.41 109 SER A O 1
ATOM 882 N N . ARG A 1 110 ? 14.601 -14.621 -11.591 1.00 53.28 110 ARG A N 1
ATOM 883 C CA . ARG A 1 110 ? 15.617 -14.477 -10.530 1.00 53.28 110 ARG A CA 1
ATOM 884 C C . ARG A 1 110 ? 15.427 -13.243 -9.658 1.00 53.28 110 ARG A C 1
ATOM 886 O O . ARG A 1 110 ? 15.816 -13.257 -8.502 1.00 53.28 110 ARG A O 1
ATOM 893 N N . GLN A 1 111 ? 14.868 -12.164 -10.183 1.00 54.12 111 GLN A N 1
ATOM 894 C CA . GLN A 1 111 ? 14.547 -10.952 -9.432 1.00 54.12 111 GLN A CA 1
ATOM 895 C C . GLN A 1 111 ? 13.387 -11.186 -8.465 1.00 54.12 111 GLN A C 1
ATOM 897 O O . GLN A 1 111 ? 13.364 -10.605 -7.385 1.00 54.12 111 GLN A O 1
ATOM 902 N N . TRP A 1 112 ? 12.474 -12.094 -8.807 1.00 53.72 112 TRP A N 1
ATOM 903 C CA . TRP A 1 112 ? 11.493 -12.627 -7.867 1.00 53.72 112 TRP A CA 1
ATOM 904 C C . TRP A 1 112 ? 12.143 -13.414 -6.714 1.00 53.72 112 TRP A C 1
ATOM 906 O O . TRP A 1 112 ? 11.697 -13.301 -5.575 1.00 53.72 112 TRP A O 1
ATOM 916 N N . GLU A 1 113 ? 13.227 -14.151 -6.973 1.00 50.50 113 GLU A N 1
ATOM 917 C CA . GLU A 1 113 ? 14.008 -14.844 -5.932 1.00 50.50 113 GLU A CA 1
ATOM 918 C C . GLU A 1 113 ? 14.884 -13.863 -5.118 1.00 50.50 113 GLU A C 1
ATOM 920 O O . GLU A 1 113 ? 14.954 -13.928 -3.888 1.00 50.50 113 GLU A O 1
ATOM 925 N N . CYS A 1 114 ? 15.497 -12.883 -5.786 1.00 45.22 114 CYS A N 1
ATOM 926 C CA . CYS A 1 114 ? 16.305 -11.809 -5.213 1.00 45.22 114 CYS A CA 1
ATOM 927 C C . CYS A 1 114 ? 15.427 -10.624 -4.815 1.00 45.22 114 CYS A C 1
ATOM 929 O O . CYS A 1 114 ? 15.455 -9.557 -5.411 1.00 45.22 114 CYS A O 1
ATOM 931 N N . SER A 1 115 ? 14.702 -10.821 -3.732 1.00 53.34 115 SER A N 1
ATOM 932 C CA . SER A 1 115 ? 13.914 -9.886 -2.929 1.00 53.34 115 SER A CA 1
ATOM 933 C C . SER A 1 115 ? 14.325 -8.379 -2.793 1.00 53.34 115 SER A C 1
ATOM 935 O O . SER A 1 115 ? 13.573 -7.625 -2.186 1.00 53.34 115 SER A O 1
ATOM 937 N N . ASN A 1 116 ? 15.459 -7.896 -3.317 1.00 55.75 116 ASN A N 1
ATOM 938 C CA . ASN A 1 116 ? 15.971 -6.509 -3.216 1.00 55.75 116 ASN A CA 1
ATOM 939 C C . ASN A 1 116 ? 16.044 -5.775 -4.574 1.00 55.75 116 ASN A C 1
ATOM 941 O O . ASN A 1 116 ? 16.969 -5.009 -4.848 1.00 55.75 116 ASN A O 1
ATOM 945 N N . VAL A 1 117 ? 15.093 -6.018 -5.471 1.00 60.84 117 VAL A N 1
ATOM 946 C CA . VAL A 1 117 ? 15.098 -5.385 -6.799 1.00 60.84 117 VAL A CA 1
ATOM 947 C C . VAL A 1 117 ? 14.689 -3.923 -6.694 1.00 60.84 117 VAL A C 1
ATOM 949 O O . VAL A 1 117 ? 13.562 -3.618 -6.304 1.00 60.84 117 VAL A O 1
ATOM 952 N N . LYS A 1 118 ? 15.593 -3.014 -7.063 1.00 67.12 118 LYS A N 1
ATOM 953 C CA . LYS A 1 118 ? 15.322 -1.577 -7.181 1.00 67.12 118 LYS A CA 1
ATOM 954 C C . LYS A 1 118 ? 14.426 -1.303 -8.393 1.00 67.12 118 LYS A C 1
ATOM 956 O O . LYS A 1 118 ? 14.801 -1.579 -9.529 1.00 67.12 118 LYS A O 1
ATOM 961 N N . LEU A 1 119 ? 13.237 -0.774 -8.129 1.00 64.88 119 LEU A N 1
ATOM 962 C CA . LEU A 1 119 ? 12.341 -0.187 -9.118 1.00 64.88 119 LEU A CA 1
ATOM 963 C C . LEU A 1 119 ? 12.945 1.121 -9.642 1.00 64.88 119 LEU A C 1
ATOM 965 O O . LEU A 1 119 ? 13.775 1.743 -8.975 1.00 64.88 119 LEU A O 1
ATOM 969 N N . MET A 1 120 ? 12.544 1.514 -10.855 1.00 60.25 120 MET A N 1
ATOM 970 C CA . MET A 1 120 ? 12.928 2.801 -11.448 1.00 60.25 120 MET A CA 1
ATOM 971 C C . MET A 1 120 ? 12.739 3.951 -10.444 1.00 60.25 120 MET A C 1
ATOM 973 O O . MET A 1 120 ? 11.829 3.874 -9.613 1.00 60.25 120 MET A O 1
ATOM 977 N N . PRO A 1 121 ? 13.589 4.994 -10.507 1.00 57.56 121 PRO A N 1
ATOM 978 C CA . PRO A 1 121 ? 13.478 6.133 -9.610 1.00 57.56 121 PRO A CA 1
ATOM 979 C C . PRO A 1 121 ? 12.063 6.722 -9.647 1.00 57.56 121 PRO A C 1
ATOM 981 O O . PRO A 1 121 ? 11.446 6.806 -10.707 1.00 57.56 121 PRO A O 1
ATOM 984 N N . LEU A 1 122 ? 11.548 7.114 -8.478 1.00 55.25 122 LEU A N 1
ATOM 985 C CA . LEU A 1 122 ? 10.186 7.647 -8.304 1.00 55.25 122 LEU A CA 1
ATOM 986 C C . LEU A 1 122 ? 9.938 8.986 -9.032 1.00 55.25 122 LEU A C 1
ATOM 988 O O . LEU A 1 122 ? 8.801 9.460 -9.057 1.00 55.25 122 LEU A O 1
ATOM 992 N N . VAL A 1 123 ? 10.983 9.591 -9.602 1.00 51.31 123 VAL A N 1
ATOM 993 C CA . VAL A 1 123 ? 10.950 10.873 -10.305 1.00 51.31 123 VAL A CA 1
ATOM 994 C C . VAL A 1 123 ? 11.217 10.618 -11.790 1.00 51.31 123 VAL A C 1
ATOM 996 O O . VAL A 1 123 ? 12.335 10.289 -12.177 1.00 51.31 123 VAL A O 1
ATOM 999 N N . ASP A 1 124 ? 10.184 10.762 -12.622 1.00 40.50 124 ASP A N 1
ATOM 1000 C CA . ASP A 1 124 ? 10.360 10.979 -14.060 1.00 40.50 124 ASP A CA 1
ATOM 1001 C C . ASP A 1 124 ? 10.721 12.469 -14.238 1.00 40.50 124 ASP A C 1
ATOM 1003 O O . ASP A 1 124 ? 9.839 13.325 -14.336 1.00 40.50 124 ASP A O 1
ATOM 1007 N N . GLY A 1 125 ? 12.017 12.785 -14.184 1.00 36.44 125 GLY A N 1
ATOM 1008 C CA . GLY A 1 125 ? 12.574 14.126 -14.383 1.00 36.44 125 GLY A CA 1
ATOM 1009 C C . GLY A 1 125 ? 13.993 14.059 -14.913 1.00 36.44 125 GLY A C 1
ATOM 1010 O O . GLY A 1 125 ? 14.856 13.557 -14.163 1.00 36.44 125 GLY A O 1
#

InterPro domains:
  IPR008734 Phosphorylase kinase alpha/beta subunit [PTHR10749] (1-104)
  IPR011613 GH15-like domain [PF00723] (47-105)

Sequence (125 aa):
MDEEETRKDKLDIFYCQGNLLKVIEYQSGSIGLFPLHTSGKNEESHVRDNVYCAMAVWALGLAYRHMDDSDGRAYELKQAAVKCMRGILFCYMRQADKPNDLKYVYEISRQWECSNVKLMPLVDG

pLDDT: mean 71.23, std 13.31, range [36.44, 90.5]

Foldseek 3Di:
DDVLVVVVVVLVCVVPPDPLVLQLVQQQPPLLFGFPDSDDPGQWGFPLVLLVSLVVLQVSLVVCVVSVPPPCSSVVSNVSSVSSVNSVVVQLVVVVPPPDDPVVVVVVVVSVVVRGDIGGGSDPD

Organism: Acropora cervicornis (NCBI:txid6130)

Secondary structure (DSSP, 8-state):
--HHHHHHHHHHHHHHHSSHHHHHHTS-TTT-PPPS-SSS----EEHHHHHHHHHHHHHHHHHHHHTT-SSSHHHHHHHHHHHHHHHHHHHHHHHHTS---THHHHHHHHHHHSS-PEEPPS---

Radius of gyration: 17.16 Å; chains: 1; bounding box: 38×30×53 Å